Protein AF-A0A951SJF4-F1 (afdb_monomer)

pLDDT: mean 79.18, std 16.81, range [42.31, 97.25]

Solvent-accessible surface area (backbone atoms only — not comparable to full-atom values): 4220 Å² total; per-residue (Å²): 121,70,75,65,59,64,72,70,70,76,80,84,72,88,75,82,75,75,76,75,44,36,36,30,27,65,55,97,73,69,69,50,71,34,76,58,77,63,86,92,45,62,91,36,53,74,50,71,48,69,80,80,53,92,81,52,81,81,80,82,126

Secondary structure (DSSP, 8-state):
-HHHHHHHSSS-----PPPPPEEEE--SSSPEEESSPPTTGGGGEEEEESSPPTTS-----

Foldseek 3Di:
DVVVVVVPPPPPDPPDDQPQKKWWFDDPDDIDIDSADDPPRPVGTPDMDDDDHPPDPPPPD

Mean predicted aligned error: 11.94 Å

Structure (mmCIF, N/CA/C/O backbone):
data_AF-A0A951SJF4-F1
#
_entry.id   AF-A0A951SJF4-F1
#
loop_
_atom_site.group_PDB
_atom_site.id
_atom_site.type_symbol
_atom_site.label_atom_id
_atom_site.label_alt_id
_atom_site.label_comp_id
_atom_site.label_asym_id
_atom_site.label_entity_id
_atom_site.label_seq_id
_atom_site.pdbx_PDB_ins_code
_atom_site.Cartn_x
_atom_site.Cartn_y
_atom_site.Cartn_z
_atom_site.occupancy
_atom_site.B_iso_or_equiv
_atom_site.auth_seq_id
_atom_site.auth_comp_id
_atom_site.auth_asym_id
_atom_site.auth_atom_id
_atom_site.pdbx_PDB_model_num
ATOM 1 N N . MET A 1 1 ? 48.999 -2.715 -18.273 1.00 60.78 1 MET A N 1
ATOM 2 C CA . MET A 1 1 ? 48.092 -3.719 -17.667 1.00 60.78 1 MET A CA 1
ATOM 3 C C . MET A 1 1 ? 47.157 -3.141 -16.598 1.00 60.78 1 MET A C 1
ATOM 5 O O . MET A 1 1 ? 46.043 -3.624 -16.495 1.00 60.78 1 MET A O 1
ATOM 9 N N . ILE A 1 2 ? 47.535 -2.079 -15.869 1.00 59.09 2 ILE A N 1
ATOM 10 C CA . ILE A 1 2 ? 46.698 -1.449 -14.820 1.00 59.09 2 ILE A CA 1
ATOM 11 C C . ILE A 1 2 ? 45.440 -0.74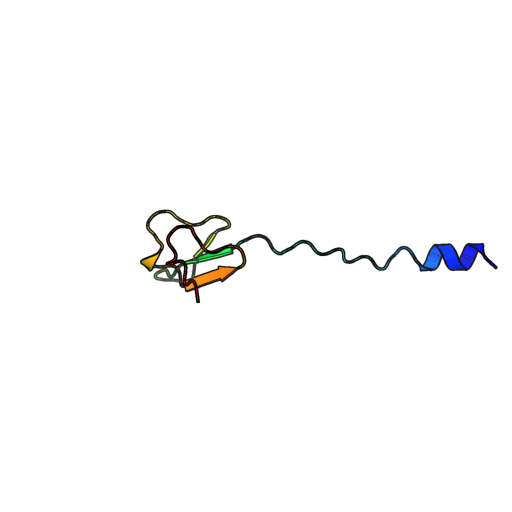5 -15.382 1.00 59.09 2 ILE A C 1
ATOM 13 O O . ILE A 1 2 ? 44.376 -0.810 -14.776 1.00 59.09 2 ILE A O 1
ATOM 17 N N . ALA A 1 3 ? 45.524 -0.147 -16.576 1.00 57.31 3 ALA A N 1
ATOM 18 C CA . ALA A 1 3 ? 44.404 0.574 -17.196 1.00 57.31 3 ALA A CA 1
ATOM 19 C C . ALA A 1 3 ? 43.190 -0.315 -17.548 1.00 57.31 3 ALA A C 1
ATOM 21 O O . ALA A 1 3 ? 42.064 0.170 -17.562 1.00 57.31 3 ALA A O 1
ATOM 22 N N . LEU A 1 4 ? 43.401 -1.617 -17.791 1.00 58.56 4 LEU A N 1
ATOM 23 C CA . LEU A 1 4 ? 42.324 -2.555 -18.137 1.00 58.56 4 LEU A CA 1
ATOM 24 C C . LEU A 1 4 ? 41.476 -2.940 -16.911 1.00 58.56 4 LEU A C 1
ATOM 26 O O . LEU A 1 4 ? 40.286 -3.205 -17.035 1.00 58.56 4 LEU A O 1
ATOM 30 N N . VAL A 1 5 ? 42.085 -2.933 -15.720 1.00 60.34 5 VAL A N 1
ATOM 31 C CA . VAL A 1 5 ? 41.437 -3.339 -14.461 1.00 60.34 5 VAL A CA 1
ATOM 32 C C . VAL A 1 5 ? 40.428 -2.287 -13.987 1.00 60.34 5 VAL A C 1
ATOM 34 O O . VAL A 1 5 ? 39.375 -2.636 -13.462 1.00 60.34 5 VAL A O 1
ATOM 37 N N . LEU A 1 6 ? 40.703 -1.001 -14.227 1.00 58.06 6 LEU A N 1
ATOM 38 C CA . LEU A 1 6 ? 39.830 0.103 -13.808 1.00 58.06 6 LEU A CA 1
ATOM 39 C C . LEU A 1 6 ? 38.568 0.242 -14.676 1.00 58.06 6 LEU A C 1
ATOM 41 O O . LEU A 1 6 ? 37.534 0.677 -14.179 1.00 58.06 6 LEU A O 1
ATOM 45 N N . LEU A 1 7 ? 38.624 -0.172 -15.945 1.00 58.84 7 LEU A N 1
ATOM 46 C CA . LEU A 1 7 ? 37.477 -0.137 -16.864 1.00 58.84 7 LEU A CA 1
ATOM 47 C C . LEU A 1 7 ? 36.408 -1.198 -16.544 1.00 58.84 7 LEU A C 1
ATOM 49 O O . LEU A 1 7 ? 35.241 -0.997 -16.866 1.00 58.84 7 LEU A O 1
ATOM 53 N N . LEU A 1 8 ? 36.777 -2.306 -15.893 1.00 58.91 8 LEU A N 1
ATOM 54 C CA . LEU A 1 8 ? 35.864 -3.422 -15.600 1.00 58.91 8 LEU A CA 1
ATOM 55 C C . LEU A 1 8 ? 35.072 -3.252 -14.290 1.00 58.91 8 LEU A C 1
ATOM 57 O O . LEU A 1 8 ? 34.041 -3.894 -14.116 1.00 58.91 8 LEU A O 1
ATOM 61 N N . ALA A 1 9 ? 35.515 -2.389 -13.371 1.00 60.00 9 ALA A N 1
ATOM 62 C CA . ALA A 1 9 ? 34.944 -2.293 -12.022 1.00 60.00 9 ALA A CA 1
ATOM 63 C C . ALA A 1 9 ? 33.755 -1.313 -11.879 1.00 60.00 9 ALA A C 1
ATOM 65 O O . ALA A 1 9 ? 33.180 -1.209 -10.799 1.00 60.00 9 ALA A O 1
ATOM 66 N N . GLY A 1 10 ? 33.375 -0.583 -12.937 1.00 58.84 10 GLY A N 1
ATOM 67 C CA . GLY A 1 10 ? 32.428 0.542 -12.847 1.00 58.84 10 GLY A CA 1
ATOM 68 C C . GLY A 1 10 ? 30.942 0.243 -13.099 1.00 58.84 10 GLY A C 1
ATOM 69 O O . GLY A 1 10 ? 30.125 1.141 -12.932 1.00 58.84 10 GLY A O 1
ATOM 70 N N . LEU A 1 11 ? 30.563 -0.972 -13.513 1.00 64.19 11 LEU A N 1
ATOM 71 C CA . LEU A 1 11 ? 29.200 -1.267 -14.004 1.00 64.19 11 LEU A CA 1
ATOM 72 C C . LEU A 1 11 ? 28.279 -1.988 -13.004 1.00 64.19 11 LEU A C 1
ATOM 74 O O . LEU A 1 11 ? 27.137 -2.284 -13.341 1.00 64.19 11 LEU A O 1
ATOM 78 N N . SER A 1 12 ? 28.729 -2.280 -11.781 1.00 68.25 12 SER A N 1
ATOM 79 C CA . SER A 1 12 ? 27.986 -3.168 -10.869 1.00 68.25 12 SER A CA 1
ATOM 80 C C . SER A 1 12 ? 27.303 -2.450 -9.698 1.00 68.25 12 SER A C 1
ATOM 82 O O . SER A 1 12 ? 27.400 -2.894 -8.555 1.00 68.25 12 SER A O 1
ATOM 84 N N . GLY A 1 13 ? 26.594 -1.353 -9.973 1.00 62.72 13 GLY A N 1
ATOM 85 C CA . GLY A 1 13 ? 25.786 -0.647 -8.975 1.00 62.72 13 GLY A CA 1
ATOM 86 C C . GLY A 1 13 ? 24.292 -0.662 -9.296 1.00 62.72 13 GLY A C 1
ATOM 87 O O . GLY A 1 13 ? 23.795 0.298 -9.868 1.00 62.72 13 GLY A O 1
ATOM 88 N N . CYS A 1 14 ? 23.550 -1.694 -8.880 1.00 69.44 14 CYS A N 1
ATOM 89 C CA . CYS A 1 14 ? 22.108 -1.553 -8.632 1.00 69.44 14 CYS A CA 1
ATOM 90 C C . CYS A 1 14 ? 21.942 -1.011 -7.203 1.00 69.44 14 CYS A C 1
ATOM 92 O O . CYS A 1 14 ? 21.734 -1.767 -6.256 1.00 69.44 14 CYS A O 1
ATOM 94 N N . GLY A 1 15 ? 22.168 0.296 -7.033 1.00 58.31 15 GLY A N 1
ATOM 95 C CA . GLY A 1 15 ? 21.971 0.995 -5.762 1.00 58.31 15 GLY A CA 1
ATOM 96 C C . GLY A 1 15 ? 20.478 1.125 -5.476 1.00 58.31 15 GLY A C 1
ATOM 97 O O . GLY A 1 15 ? 19.753 1.686 -6.284 1.00 58.31 15 GLY A O 1
ATOM 98 N N . GLY A 1 16 ? 20.024 0.538 -4.369 1.00 67.31 16 GLY A N 1
ATOM 99 C CA . GLY A 1 16 ? 18.613 0.287 -4.097 1.00 67.31 16 GLY A CA 1
ATOM 100 C C . GLY A 1 16 ? 17.770 1.531 -3.823 1.00 67.31 16 GLY A C 1
ATOM 101 O O . GLY A 1 16 ? 17.838 2.117 -2.741 1.00 67.31 16 GLY A O 1
ATOM 102 N N . ASP A 1 17 ? 16.870 1.828 -4.753 1.00 66.19 17 ASP A N 1
ATOM 103 C CA . ASP A 1 17 ? 15.650 2.570 -4.474 1.00 66.19 17 ASP A CA 1
ATOM 104 C C . ASP A 1 17 ? 14.719 1.676 -3.644 1.00 66.19 17 ASP A C 1
ATOM 106 O O . ASP A 1 17 ? 14.301 0.601 -4.086 1.00 66.19 17 ASP A O 1
ATOM 110 N N . LYS A 1 18 ? 14.394 2.089 -2.410 1.00 71.44 18 LYS A N 1
ATOM 111 C CA . LYS A 1 18 ? 13.275 1.455 -1.701 1.00 71.44 18 LYS A CA 1
ATOM 112 C C . LYS A 1 18 ? 12.030 1.658 -2.571 1.00 71.44 18 LYS A C 1
ATOM 114 O O . LYS A 1 18 ? 11.793 2.799 -2.971 1.00 71.44 18 LYS A O 1
ATOM 119 N N . PRO A 1 19 ? 11.241 0.608 -2.861 1.00 79.88 19 PRO A N 1
ATOM 120 C CA . PRO A 1 19 ? 10.062 0.773 -3.696 1.00 79.88 19 PRO A CA 1
ATOM 121 C C . PRO A 1 19 ? 9.146 1.833 -3.090 1.00 79.88 19 PRO A C 1
ATOM 123 O O . PRO A 1 19 ? 8.978 1.890 -1.866 1.00 79.88 19 PRO A O 1
ATOM 126 N N . ALA A 1 20 ? 8.592 2.687 -3.952 1.00 89.31 20 ALA A N 1
ATOM 127 C CA . ALA A 1 20 ? 7.668 3.724 -3.524 1.00 89.31 20 ALA A CA 1
ATOM 128 C C . ALA A 1 20 ? 6.5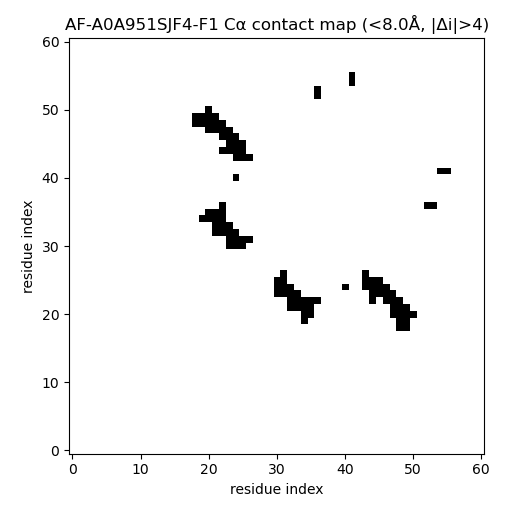02 3.096 -2.737 1.00 89.31 20 ALA A C 1
ATOM 130 O O . ALA A 1 20 ? 6.061 1.993 -3.087 1.00 89.31 20 ALA A O 1
ATOM 131 N N . PRO A 1 21 ? 6.001 3.767 -1.684 1.00 93.44 21 PRO A N 1
ATOM 132 C CA . PRO A 1 21 ? 4.853 3.270 -0.953 1.00 93.44 21 PRO A CA 1
ATOM 133 C C . PRO A 1 21 ? 3.656 3.047 -1.875 1.00 93.44 21 PRO A C 1
ATOM 135 O O . PRO A 1 21 ? 3.406 3.840 -2.785 1.00 93.44 21 PRO A O 1
ATOM 138 N N . ILE A 1 22 ? 2.905 1.982 -1.618 1.00 95.81 22 ILE A N 1
ATOM 139 C CA . ILE A 1 22 ? 1.650 1.717 -2.316 1.00 95.81 22 ILE A CA 1
ATOM 140 C C . ILE A 1 22 ? 0.617 1.151 -1.349 1.00 95.81 22 ILE A C 1
ATOM 142 O O . ILE A 1 22 ? 0.932 0.304 -0.515 1.00 95.81 22 ILE A O 1
ATOM 146 N N . TYR A 1 23 ? -0.616 1.631 -1.467 1.00 95.50 23 TYR A N 1
ATOM 147 C CA . TYR A 1 23 ? -1.744 1.298 -0.605 1.00 95.50 23 TYR A CA 1
ATOM 14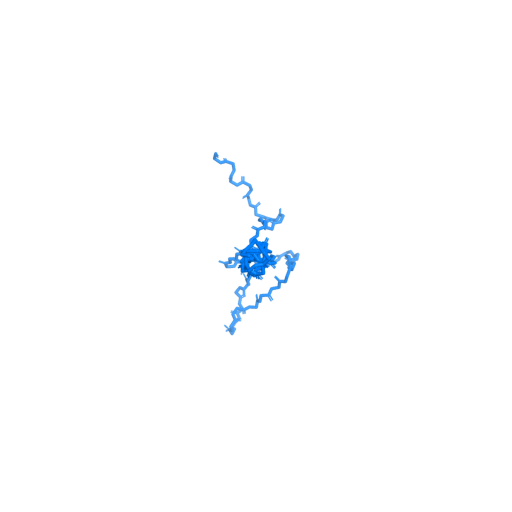8 C C . TYR A 1 23 ? -2.882 0.796 -1.480 1.00 95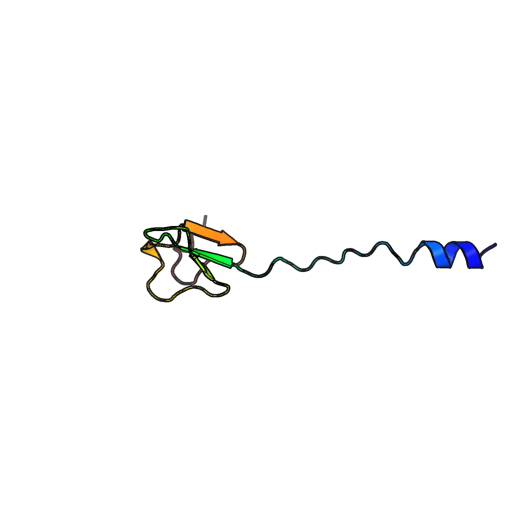.50 23 TYR A C 1
ATOM 150 O O . TYR A 1 23 ? -3.404 1.558 -2.292 1.00 95.50 23 TYR A O 1
ATOM 158 N N . CYS A 1 24 ? -3.256 -0.473 -1.334 1.00 96.62 24 CYS A N 1
ATOM 159 C CA . CYS A 1 24 ? -4.294 -1.096 -2.147 1.00 96.62 24 CYS A CA 1
ATOM 160 C C . CYS A 1 24 ? -5.582 -1.276 -1.342 1.00 96.62 24 CYS A C 1
ATOM 162 O O . CYS A 1 24 ? -5.569 -1.770 -0.210 1.00 96.62 24 CYS A O 1
ATOM 164 N N . TYR A 1 25 ? -6.704 -0.909 -1.951 1.00 96.75 25 TYR A N 1
ATOM 165 C CA . TYR A 1 25 ? -8.028 -0.909 -1.345 1.00 96.75 25 TYR A CA 1
ATOM 166 C C . TYR A 1 25 ? -8.962 -1.857 -2.090 1.00 96.75 25 TYR A C 1
ATOM 168 O O . TYR A 1 25 ? -8.957 -1.942 -3.319 1.00 96.75 25 TYR A O 1
ATOM 176 N N . ARG A 1 26 ? -9.812 -2.562 -1.340 1.00 97.25 26 ARG A N 1
ATOM 177 C CA . ARG A 1 26 ? -10.880 -3.392 -1.897 1.00 97.25 26 ARG A CA 1
ATOM 178 C C . ARG A 1 26 ? -11.905 -2.510 -2.596 1.00 97.25 26 ARG A C 1
ATOM 180 O O . ARG A 1 26 ? -12.438 -1.575 -1.996 1.00 97.25 26 ARG A O 1
ATOM 187 N N . THR A 1 27 ? -12.245 -2.845 -3.832 1.00 95.50 27 THR A N 1
ATOM 188 C CA . THR A 1 27 ? -13.375 -2.251 -4.560 1.00 95.50 27 THR A CA 1
ATOM 189 C C . THR A 1 27 ? -14.349 -3.350 -4.997 1.00 95.50 27 THR A C 1
ATOM 191 O O . THR A 1 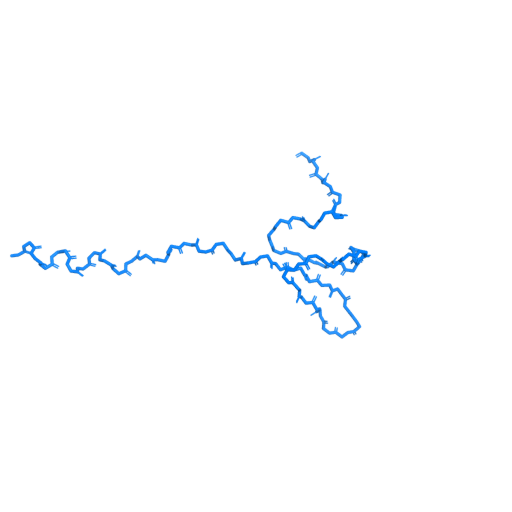27 ? -14.150 -4.521 -4.668 1.00 95.50 27 THR A O 1
ATOM 194 N N . LEU A 1 28 ? -15.423 -2.976 -5.700 1.00 95.19 28 LEU A N 1
ATOM 195 C CA . LEU A 1 28 ? -16.366 -3.932 -6.294 1.00 95.19 28 LEU A CA 1
ATOM 196 C C . LEU A 1 28 ? -15.782 -4.674 -7.508 1.00 95.19 28 LEU A C 1
ATOM 198 O O . LEU A 1 28 ? -16.288 -5.732 -7.870 1.00 95.19 28 LEU A O 1
ATOM 202 N N . ALA A 1 29 ? -14.747 -4.113 -8.136 1.00 93.69 29 ALA A N 1
ATOM 203 C CA . ALA A 1 29 ? -14.072 -4.685 -9.293 1.00 93.69 29 ALA A CA 1
ATOM 204 C C . ALA A 1 29 ? -12.673 -5.182 -8.884 1.00 93.69 29 ALA A C 1
ATOM 206 O O . ALA A 1 29 ? -12.547 -6.042 -8.012 1.00 93.69 29 ALA A O 1
ATOM 207 N N . ALA A 1 30 ? -11.617 -4.650 -9.502 1.00 95.56 30 ALA A N 1
ATOM 208 C CA . ALA A 1 30 ? -10.236 -4.919 -9.115 1.00 95.56 30 ALA A CA 1
ATOM 209 C C . ALA A 1 30 ? -9.782 -3.979 -7.981 1.00 95.56 30 AL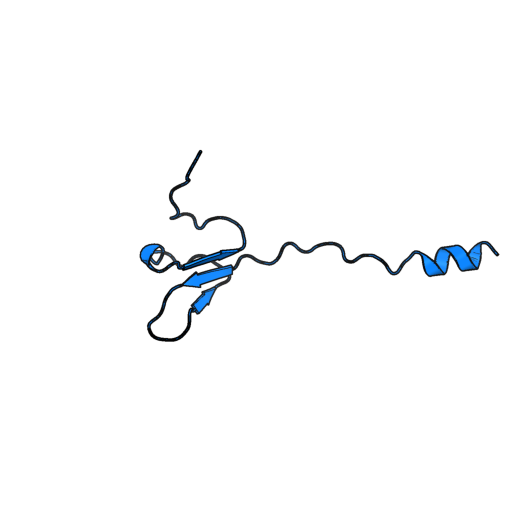A A C 1
ATOM 211 O O . ALA A 1 30 ? -10.315 -2.875 -7.856 1.00 95.56 30 ALA A O 1
ATOM 212 N N . PRO A 1 31 ? -8.799 -4.376 -7.156 1.00 97.06 31 PRO A N 1
ATOM 213 C CA . PRO A 1 31 ? -8.228 -3.476 -6.165 1.00 97.06 31 PRO A CA 1
ATOM 214 C C . PRO A 1 31 ? -7.673 -2.200 -6.797 1.00 97.06 31 PRO A C 1
ATOM 216 O O . PRO A 1 31 ? -6.959 -2.264 -7.796 1.00 97.06 31 PRO A O 1
ATOM 219 N N . ASP A 1 32 ? -7.962 -1.065 -6.170 1.00 96.81 32 ASP A N 1
ATOM 220 C CA . ASP A 1 32 ? -7.379 0.223 -6.538 1.00 96.81 32 ASP A CA 1
ATOM 221 C C . ASP A 1 32 ? -6.187 0.513 -5.634 1.00 96.81 32 ASP A C 1
ATOM 223 O O . ASP A 1 32 ? -6.286 0.383 -4.410 1.00 96.81 32 ASP A O 1
ATOM 227 N N . CYS A 1 33 ? -5.062 0.905 -6.231 1.00 95.31 33 CYS A N 1
ATOM 228 C CA . CYS A 1 33 ? -3.817 1.146 -5.515 1.00 95.31 33 CYS A CA 1
ATOM 229 C C . CYS A 1 33 ? -3.337 2.589 -5.699 1.00 95.31 33 CYS A C 1
ATOM 231 O O . CYS A 1 33 ? -3.265 3.096 -6.817 1.00 95.31 33 CYS A O 1
ATOM 233 N N . TYR A 1 34 ? -2.967 3.233 -4.593 1.00 95.25 34 TYR A N 1
ATOM 234 C CA . TYR A 1 34 ? -2.555 4.636 -4.554 1.00 95.25 34 TYR A CA 1
ATOM 235 C C . TYR A 1 34 ? -1.191 4.792 -3.884 1.00 95.25 34 TYR A C 1
ATOM 237 O O . TYR A 1 34 ? -0.828 4.010 -3.009 1.00 95.25 34 TYR A O 1
ATOM 245 N N . ALA A 1 35 ? -0.454 5.840 -4.258 1.00 94.44 35 ALA A N 1
ATOM 246 C CA . ALA A 1 35 ? 0.832 6.177 -3.639 1.00 94.44 35 ALA A CA 1
ATOM 247 C C . ALA A 1 35 ? 0.689 6.794 -2.235 1.00 94.44 35 ALA A C 1
ATOM 249 O O . ALA A 1 35 ? 1.652 6.850 -1.474 1.00 94.44 35 ALA A O 1
ATOM 250 N N . GLN A 1 36 ? -0.510 7.271 -1.889 1.00 93.12 36 GLN A N 1
ATOM 251 C CA . GLN A 1 36 ? -0.819 7.875 -0.597 1.00 93.12 36 GLN A CA 1
ATOM 252 C C . GLN A 1 36 ? -2.024 7.174 0.042 1.00 93.12 36 GLN A C 1
ATOM 254 O O . GLN A 1 36 ? -2.920 6.733 -0.687 1.00 93.12 36 GLN A O 1
ATOM 259 N N . PRO A 1 37 ? -2.079 7.094 1.383 1.00 92.50 37 PRO A N 1
ATOM 260 C CA . PRO A 1 37 ? -3.253 6.595 2.081 1.00 92.50 37 PRO A CA 1
ATOM 261 C C . PRO A 1 37 ? -4.485 7.449 1.770 1.00 92.50 37 PRO A C 1
ATOM 263 O O . PRO A 1 37 ? -4.433 8.675 1.857 1.00 92.50 37 PRO A O 1
ATOM 266 N N . GLN A 1 38 ? -5.604 6.800 1.462 1.00 92.00 38 GLN A N 1
ATOM 267 C CA . GLN A 1 38 ? -6.900 7.455 1.315 1.00 92.00 38 GLN A CA 1
ATOM 268 C C . GLN A 1 38 ? -7.532 7.715 2.697 1.00 92.00 38 GLN A C 1
ATOM 270 O O . GLN A 1 38 ? -7.730 6.762 3.464 1.00 92.00 38 GLN A O 1
ATOM 275 N N . PRO A 1 39 ? -7.858 8.977 3.043 1.00 90.50 39 PRO A N 1
ATOM 276 C CA . PRO A 1 39 ? -8.483 9.316 4.320 1.00 90.50 39 PRO A CA 1
ATOM 277 C C . PRO A 1 39 ? -9.848 8.635 4.490 1.00 90.50 39 PRO A C 1
ATOM 279 O O . PRO A 1 39 ? -10.661 8.645 3.575 1.00 90.50 39 PRO A O 1
ATOM 282 N N . GLY A 1 40 ? -10.121 8.056 5.665 1.00 89.69 40 GLY A N 1
ATOM 283 C CA . GLY A 1 40 ? -11.411 7.409 5.980 1.00 89.69 40 GLY A CA 1
ATOM 284 C C . GLY A 1 40 ? -11.606 6.000 5.395 1.00 89.69 40 GLY A C 1
ATOM 285 O O . GLY A 1 40 ? -12.443 5.234 5.873 1.00 89.69 40 GLY A O 1
ATOM 286 N N . GLU A 1 41 ? -10.769 5.590 4.445 1.00 91.81 41 GLU A N 1
ATOM 287 C CA . GLU A 1 41 ? -10.910 4.323 3.716 1.00 91.81 41 GLU A CA 1
ATOM 288 C C . GLU A 1 41 ? -10.150 3.152 4.365 1.00 91.81 41 GLU A C 1
ATOM 290 O O . GLU A 1 41 ? -9.989 2.091 3.764 1.00 91.81 41 GLU A O 1
ATOM 295 N N . ALA A 1 42 ? -9.688 3.306 5.611 1.00 90.62 42 ALA A N 1
ATOM 296 C CA . ALA A 1 42 ? -8.910 2.293 6.335 1.00 90.62 42 ALA A CA 1
ATOM 297 C C . ALA A 1 42 ? -9.601 0.918 6.377 1.00 90.62 42 ALA A C 1
ATOM 299 O O . ALA A 1 42 ? -8.955 -0.116 6.237 1.00 90.62 42 ALA A O 1
ATOM 300 N N . HIS A 1 43 ? -10.930 0.920 6.498 1.00 92.19 43 HIS A N 1
ATOM 301 C CA . HIS A 1 43 ? -11.776 -0.275 6.525 1.00 92.19 43 HIS A CA 1
ATOM 302 C C . HIS A 1 43 ? -11.769 -1.074 5.207 1.00 92.19 43 HIS A C 1
ATOM 304 O O . HIS A 1 43 ? -12.167 -2.237 5.186 1.00 92.19 43 HIS A O 1
ATOM 310 N N . ARG A 1 44 ? -11.321 -0.463 4.105 1.00 94.31 44 ARG A N 1
ATOM 311 C CA . ARG A 1 44 ? -11.180 -1.096 2.787 1.00 94.31 44 ARG A CA 1
ATOM 312 C C . ARG A 1 44 ? -9.742 -1.462 2.451 1.00 94.31 44 ARG A C 1
ATOM 314 O O . ARG A 1 44 ? -9.532 -2.093 1.416 1.00 94.31 44 ARG A O 1
ATOM 321 N N . LEU A 1 45 ? -8.763 -1.075 3.269 1.00 94.44 45 LEU A N 1
ATOM 322 C CA . LEU A 1 45 ? -7.359 -1.377 3.015 1.00 94.44 45 LEU A CA 1
ATOM 323 C C . LEU A 1 45 ? -7.144 -2.894 3.055 1.00 94.44 45 LEU A C 1
ATOM 325 O O . LEU A 1 45 ? -7.434 -3.546 4.054 1.00 94.44 45 LEU A O 1
ATOM 329 N N . ILE A 1 46 ? -6.628 -3.452 1.962 1.00 95.75 46 ILE A N 1
ATOM 330 C CA . ILE A 1 46 ? -6.327 -4.889 1.862 1.00 95.75 46 ILE A CA 1
ATOM 331 C C . ILE A 1 46 ? -4.839 -5.191 2.026 1.00 95.75 46 ILE A C 1
ATOM 333 O O . ILE A 1 46 ? -4.484 -6.314 2.367 1.00 95.75 46 ILE A O 1
ATOM 337 N N . GLY A 1 47 ? -3.972 -4.206 1.785 1.00 93.50 47 GLY A N 1
ATOM 338 C CA . GLY A 1 47 ? -2.529 -4.344 1.937 1.00 93.50 47 GLY A CA 1
ATOM 339 C C . GLY A 1 47 ? -1.787 -3.066 1.564 1.00 93.50 47 GLY A C 1
ATOM 340 O O . GLY A 1 47 ? -2.323 -2.199 0.869 1.00 93.50 47 GLY A O 1
ATOM 341 N N . TYR A 1 48 ? -0.547 -2.954 2.034 1.00 94.81 48 TYR A N 1
ATOM 342 C CA . TYR A 1 48 ? 0.343 -1.849 1.704 1.00 94.81 48 TYR A CA 1
ATOM 343 C C . TYR A 1 48 ? 1.799 -2.320 1.616 1.00 94.81 48 TYR A C 1
ATOM 345 O O . TYR A 1 48 ? 2.198 -3.275 2.282 1.00 94.81 48 TYR A O 1
ATOM 353 N N . TYR A 1 49 ? 2.593 -1.626 0.807 1.00 92.81 49 TYR A N 1
ATOM 354 C CA . TYR A 1 49 ? 4.051 -1.686 0.836 1.00 92.81 49 TYR A CA 1
ATOM 355 C C . TYR A 1 49 ? 4.571 -0.323 1.293 1.00 92.81 49 TYR A C 1
ATOM 357 O O . TYR A 1 49 ? 4.119 0.701 0.787 1.00 92.81 49 TYR A O 1
ATOM 365 N N . GLY A 1 50 ? 5.505 -0.299 2.245 1.00 89.00 50 GLY A N 1
ATOM 366 C CA . GLY A 1 50 ? 6.022 0.936 2.844 1.00 89.00 50 GLY A CA 1
ATOM 367 C C . GLY A 1 50 ? 5.518 1.168 4.276 1.00 89.00 50 GLY A C 1
ATOM 368 O O . GLY A 1 50 ? 5.248 0.198 4.987 1.00 89.00 50 GLY A O 1
ATOM 369 N N . PRO 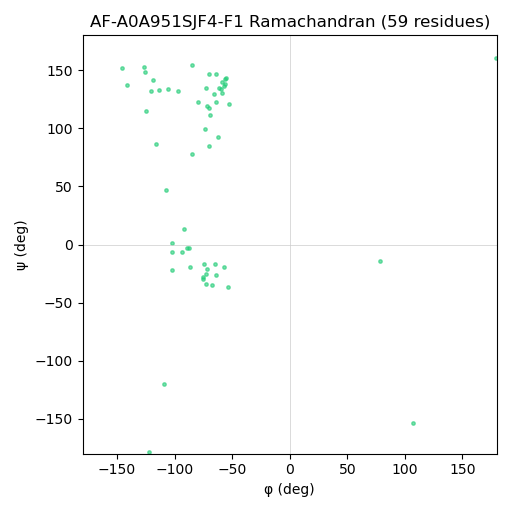A 1 51 ? 5.448 2.426 4.750 1.00 88.62 51 PRO A N 1
ATOM 370 C CA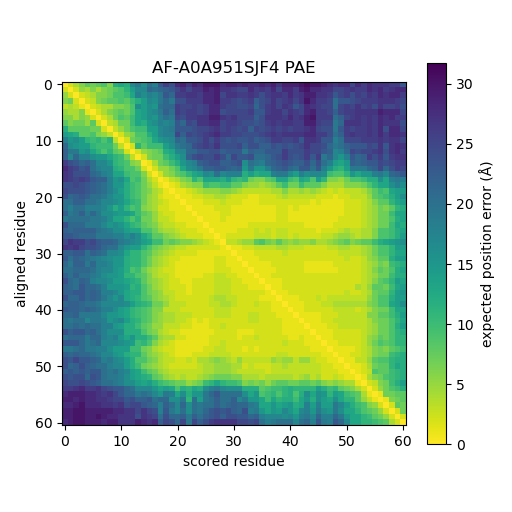 . PRO A 1 51 ? 5.016 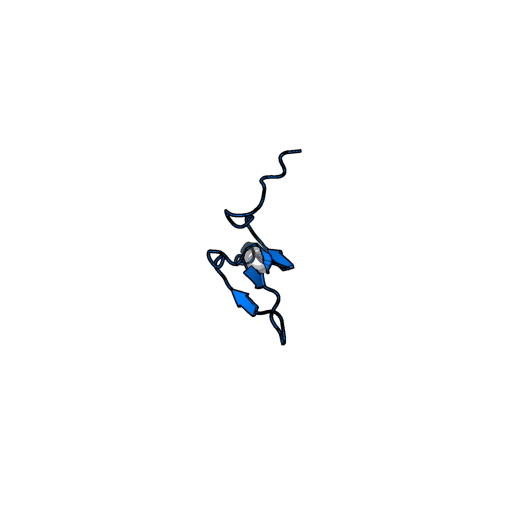2.723 6.111 1.00 88.62 51 PRO A CA 1
ATOM 371 C C . PRO A 1 51 ? 3.516 2.445 6.298 1.00 88.62 51 PRO A C 1
ATOM 373 O O . PRO A 1 51 ? 2.735 2.651 5.361 1.00 88.62 51 PRO A O 1
ATOM 376 N N . PRO A 1 52 ? 3.099 2.010 7.505 1.00 86.62 52 PRO A N 1
ATOM 377 C CA . PRO A 1 52 ? 1.691 1.798 7.807 1.00 86.62 52 PRO A CA 1
ATOM 378 C C . PRO A 1 52 ? 0.910 3.103 7.615 1.00 86.62 52 PRO A C 1
ATOM 380 O O . PRO A 1 52 ? 1.413 4.161 7.999 1.00 86.62 52 PRO A O 1
ATOM 383 N N . PRO A 1 53 ? -0.307 3.054 7.047 1.00 85.25 53 PRO A N 1
ATOM 384 C CA . PRO A 1 53 ? -1.152 4.237 6.975 1.00 85.25 53 PRO A CA 1
ATOM 385 C C . PRO A 1 53 ? -1.526 4.695 8.388 1.00 85.25 53 PRO A C 1
ATOM 387 O O . PRO A 1 53 ? -1.710 3.856 9.272 1.00 85.25 53 PRO A O 1
ATOM 390 N N . ASP A 1 54 ? -1.668 6.006 8.591 1.00 77.62 54 ASP A N 1
ATOM 391 C CA . ASP A 1 54 ? -1.842 6.649 9.909 1.00 77.62 54 ASP A CA 1
ATOM 392 C C . ASP A 1 54 ? -3.050 6.137 10.712 1.00 77.62 54 ASP A C 1
ATOM 394 O O . ASP A 1 54 ? -3.111 6.274 11.930 1.00 77.62 54 ASP A O 1
ATOM 398 N N . THR A 1 55 ? -4.008 5.511 10.031 1.00 67.94 55 THR A N 1
ATOM 399 C CA . THR A 1 55 ? -5.209 4.900 10.612 1.00 67.94 55 THR A CA 1
ATOM 400 C C . THR A 1 55 ? -5.017 3.450 11.061 1.00 67.94 55 THR A C 1
ATOM 402 O O . THR A 1 55 ? -5.962 2.837 11.552 1.00 67.94 55 THR A O 1
ATOM 405 N N . SER A 1 56 ? -3.842 2.858 10.844 1.00 59.38 56 SER A N 1
ATOM 406 C CA . SER A 1 56 ? -3.560 1.496 11.302 1.00 59.38 56 SER A CA 1
ATOM 407 C C . SER A 1 56 ? -3.379 1.510 12.816 1.00 59.38 56 SER A C 1
ATOM 409 O O . SER A 1 56 ? -2.631 2.358 13.315 1.00 59.38 56 SER A O 1
ATOM 411 N N . PRO A 1 57 ? -3.979 0.567 13.564 1.00 58.50 57 PRO A N 1
ATOM 412 C CA . PRO A 1 57 ? -3.557 0.328 14.933 1.00 58.50 57 PRO A CA 1
ATOM 413 C C . PRO A 1 57 ? -2.045 0.090 14.912 1.00 58.50 57 PRO A C 1
ATOM 415 O O . PRO A 1 57 ? -1.566 -0.805 14.214 1.00 58.50 57 PRO A O 1
ATOM 418 N N . LYS A 1 58 ? -1.275 0.917 15.625 1.00 53.47 58 LYS A N 1
ATOM 419 C CA . LYS A 1 58 ? 0.121 0.602 15.935 1.00 53.47 58 LYS A CA 1
ATOM 420 C C . LYS A 1 58 ? 0.081 -0.668 16.784 1.00 53.47 58 LYS A C 1
ATOM 422 O O . LYS A 1 58 ? -0.092 -0.580 17.995 1.00 53.47 58 LYS A O 1
ATOM 427 N N . THR A 1 59 ? 0.182 -1.841 16.168 1.00 50.59 59 THR A N 1
ATOM 428 C CA . THR A 1 59 ? 0.498 -3.065 16.905 1.00 50.59 59 THR A CA 1
ATOM 429 C C . THR A 1 59 ? 1.952 -2.930 17.342 1.00 50.59 59 THR A C 1
ATOM 431 O O . THR A 1 59 ? 2.868 -3.307 16.619 1.00 50.59 59 THR A O 1
ATOM 434 N N . THR A 1 60 ? 2.156 -2.258 18.474 1.00 50.41 60 THR A N 1
ATOM 435 C CA . THR A 1 60 ? 3.356 -2.414 19.289 1.00 50.41 60 THR A CA 1
ATOM 436 C C . THR A 1 60 ? 3.214 -3.771 19.968 1.00 50.41 60 THR A C 1
ATOM 438 O O . THR A 1 60 ? 2.440 -3.894 20.917 1.00 50.41 60 THR A O 1
ATOM 441 N N . ASP A 1 61 ? 3.887 -4.774 19.412 1.00 42.31 61 ASP A N 1
ATOM 442 C CA . ASP A 1 61 ? 4.382 -5.929 20.166 1.00 42.31 61 ASP A CA 1
ATOM 443 C C . ASP A 1 61 ? 5.862 -5.656 20.471 1.00 42.31 61 ASP A C 1
ATOM 445 O O . ASP A 1 61 ? 6.586 -5.292 19.508 1.00 42.31 61 ASP A O 1
#

Nearest PDB structures (foldseek):
  7kdc-assembly2_D  TM=2.952E-01  e=8.720E+00  Mus musculus

Radius of gyration: 20.69 Å; Cα contacts (8 Å, |Δi|>4): 54; chains: 1; bounding box: 64×15×38 Å

Sequence (61 aa):
MIALVLLLAGLSGCGGDKPAPIYCYRTLAAPDCYAQPQPGEAHRLIGYYGPPPDTSPKTTD